Protein AF-A0A7S2FXY2-F1 (afdb_monomer_lite)

Structure (mmCIF, N/CA/C/O backbone):
data_AF-A0A7S2FXY2-F1
#
_entry.id   AF-A0A7S2FXY2-F1
#
loop_
_atom_site.group_PDB
_atom_site.id
_atom_site.type_symbol
_atom_site.label_atom_id
_atom_site.label_alt_id
_atom_site.label_comp_id
_atom_site.label_asym_id
_atom_site.label_entity_id
_atom_site.label_seq_id
_atom_site.pdbx_PDB_ins_code
_atom_site.Cartn_x
_atom_site.Cartn_y
_atom_site.Cartn_z
_atom_site.occupancy
_atom_site.B_iso_or_equiv
_atom_site.auth_seq_id
_atom_site.auth_comp_id
_atom_site.auth_asym_id
_atom_site.auth_atom_id
_atom_site.pdbx_PDB_model_num
ATOM 1 N N . ASP A 1 1 ? -16.774 -3.767 39.617 1.00 48.88 1 ASP A N 1
ATOM 2 C CA . ASP A 1 1 ? -18.100 -3.460 39.076 1.00 48.88 1 ASP A CA 1
ATOM 3 C C . ASP A 1 1 ? -18.087 -1.972 38.801 1.00 48.88 1 ASP A C 1
ATOM 5 O O . ASP A 1 1 ? -18.315 -1.187 39.705 1.00 48.88 1 ASP A O 1
ATOM 9 N N . GLU A 1 2 ? -17.578 -1.594 37.633 1.00 45.81 2 GLU A N 1
ATOM 10 C CA . GLU A 1 2 ? -17.486 -0.200 37.204 1.00 45.81 2 GLU A CA 1
ATOM 11 C C . GLU A 1 2 ? -17.840 -0.171 35.720 1.00 45.81 2 GLU A C 1
ATOM 13 O O . GLU A 1 2 ? -17.068 -0.602 34.869 1.00 45.81 2 GLU A O 1
ATOM 18 N N . SER A 1 3 ? -19.065 0.292 35.492 1.00 49.12 3 SER A N 1
ATOM 19 C CA . SER A 1 3 ? -19.502 1.101 34.360 1.00 49.12 3 SER A CA 1
ATOM 20 C C . SER A 1 3 ? -19.295 0.529 32.954 1.00 49.12 3 SER A C 1
ATOM 22 O O . SER A 1 3 ? -18.286 0.746 32.291 1.00 49.12 3 SER A O 1
ATOM 24 N N . SER A 1 4 ? -20.365 -0.124 32.492 1.00 51.28 4 SER A N 1
ATOM 25 C CA . SER A 1 4 ? -20.813 -0.175 31.096 1.00 51.28 4 SER A CA 1
ATOM 26 C C . SER A 1 4 ? -20.457 1.111 30.342 1.00 51.28 4 SER A C 1
ATOM 28 O O . SER A 1 4 ? -21.009 2.174 30.629 1.00 51.28 4 SER A O 1
ATOM 30 N N . PHE A 1 5 ? -19.540 1.018 29.379 1.00 51.47 5 PHE A N 1
ATOM 31 C CA . PHE A 1 5 ? -19.433 2.012 28.317 1.00 51.47 5 PHE A CA 1
ATOM 32 C C . PHE A 1 5 ? -20.532 1.707 27.302 1.00 51.47 5 PHE A C 1
ATOM 34 O O . PHE A 1 5 ? -20.356 0.929 26.366 1.00 51.47 5 PHE A O 1
ATOM 41 N N . ASP A 1 6 ? -21.692 2.316 27.512 1.00 52.84 6 ASP A N 1
ATOM 42 C CA . ASP A 1 6 ? -22.730 2.407 26.495 1.00 52.84 6 ASP A CA 1
ATOM 43 C C . ASP A 1 6 ? -22.237 3.320 25.358 1.00 52.84 6 ASP A C 1
ATOM 45 O O . ASP A 1 6 ? -22.517 4.521 25.330 1.00 52.84 6 ASP A O 1
ATOM 49 N N . VAL A 1 7 ? -21.495 2.764 24.395 1.00 54.81 7 VAL A N 1
ATOM 50 C CA . VAL A 1 7 ? -21.278 3.428 23.102 1.00 54.81 7 VAL A CA 1
ATOM 51 C C . VAL A 1 7 ? -22.562 3.267 22.290 1.00 54.81 7 VAL A C 1
ATOM 53 O O . VAL A 1 7 ? -22.773 2.297 21.564 1.00 54.81 7 VAL A O 1
ATOM 56 N N . ASN A 1 8 ? -23.478 4.218 22.462 1.00 51.66 8 ASN A N 1
ATOM 57 C CA . ASN A 1 8 ? -24.758 4.235 21.766 1.00 51.66 8 ASN A CA 1
ATOM 58 C C . ASN A 1 8 ? -24.584 4.672 20.295 1.00 51.66 8 ASN A C 1
ATOM 60 O O . ASN A 1 8 ? -24.656 5.853 19.979 1.00 51.66 8 ASN A O 1
ATOM 64 N N . VAL A 1 9 ? -24.280 3.703 19.424 1.00 50.31 9 VAL A N 1
ATOM 65 C CA . VAL A 1 9 ? -24.951 3.339 18.147 1.00 50.31 9 VAL A CA 1
ATOM 66 C C . VAL A 1 9 ? -25.354 4.456 17.141 1.00 50.31 9 VAL A C 1
ATOM 68 O O . VAL A 1 9 ? -26.081 4.196 16.184 1.00 50.31 9 VAL A O 1
ATOM 71 N N . ALA A 1 10 ? -24.836 5.684 17.232 1.00 44.81 10 ALA A N 1
ATOM 72 C CA . ALA A 1 10 ? -24.963 6.693 16.171 1.00 44.81 10 ALA A CA 1
ATOM 73 C C . ALA A 1 10 ? -23.729 7.611 16.096 1.00 44.81 10 ALA A C 1
ATOM 75 O O . ALA A 1 10 ? -23.442 8.348 17.029 1.00 44.81 10 ALA A O 1
ATOM 76 N N . GLN A 1 11 ? -23.048 7.638 14.946 1.00 44.88 11 GLN A N 1
ATOM 77 C CA . GLN A 1 11 ? -22.140 8.725 14.545 1.00 44.88 11 GLN A CA 1
ATOM 78 C C . GLN A 1 11 ? -20.893 8.972 15.419 1.00 44.88 11 GLN A C 1
ATOM 80 O O . GLN A 1 11 ? -20.574 10.125 15.719 1.00 44.88 11 GLN A O 1
ATOM 85 N N . ILE A 1 12 ? -20.066 7.951 15.669 1.00 47.62 12 ILE A N 1
ATOM 86 C CA . ILE A 1 12 ? -18.630 8.245 15.527 1.00 47.62 12 ILE A CA 1
ATOM 87 C C . ILE A 1 12 ? -18.526 8.752 14.088 1.00 47.62 12 ILE A C 1
ATOM 89 O O . ILE A 1 12 ? -18.927 8.038 13.164 1.00 47.62 12 ILE A O 1
ATOM 93 N N . ALA A 1 13 ? -18.192 10.036 13.906 1.00 51.31 13 ALA A N 1
ATOM 94 C CA . ALA A 1 13 ? -17.930 10.597 12.586 1.00 51.31 13 ALA A CA 1
ATOM 95 C C . ALA A 1 13 ? -17.115 9.547 11.837 1.00 51.31 13 ALA A C 1
ATOM 97 O O . ALA A 1 13 ? -16.164 9.051 12.430 1.00 51.31 13 ALA A O 1
ATOM 98 N N . LEU A 1 14 ? -17.550 9.126 10.642 1.00 58.84 14 LEU A N 1
ATOM 99 C CA . LEU A 1 14 ? -16.847 8.129 9.827 1.00 58.84 14 LEU A CA 1
ATOM 100 C C . LEU A 1 14 ? -15.475 8.709 9.478 1.00 58.84 14 LEU A C 1
ATOM 102 O O . LEU A 1 14 ? -15.274 9.288 8.415 1.00 58.84 14 LEU A O 1
ATOM 106 N N . GLY A 1 15 ? -14.587 8.674 10.457 1.00 77.50 15 GLY A N 1
ATOM 107 C CA . GLY A 1 15 ? -13.219 9.082 10.370 1.00 77.50 15 GLY A CA 1
ATOM 108 C C . GLY A 1 15 ? -12.468 7.976 9.672 1.00 77.50 15 GLY A C 1
ATOM 109 O O . GLY A 1 15 ? -13.029 7.053 9.065 1.00 77.50 15 GLY A O 1
ATOM 110 N N . CYS A 1 16 ? -11.171 8.091 9.752 1.00 87.06 16 CYS A N 1
ATOM 111 C CA . CYS A 1 16 ? -10.278 7.121 9.193 1.00 87.06 16 CYS A CA 1
ATOM 112 C C . CYS A 1 16 ? -9.066 7.019 10.098 1.00 87.06 16 CYS A C 1
ATOM 114 O O . CYS A 1 16 ? -8.841 7.890 10.942 1.00 87.06 16 CYS A O 1
ATOM 116 N N . VAL A 1 17 ? -8.341 5.924 9.934 1.00 88.69 17 VAL A N 1
ATOM 117 C CA . VAL A 1 17 ? -7.044 5.743 10.565 1.00 88.69 17 VAL A CA 1
ATOM 118 C C . VAL A 1 17 ? -5.968 6.036 9.541 1.00 88.69 17 VAL A C 1
ATOM 120 O O . VAL A 1 17 ? -6.113 5.670 8.369 1.00 88.69 17 VAL A O 1
ATOM 123 N N . ASP A 1 18 ? -4.923 6.716 9.994 1.00 90.94 18 ASP A N 1
ATOM 124 C CA . ASP A 1 18 ? -3.745 6.987 9.190 1.00 90.94 18 ASP A CA 1
ATOM 125 C C . ASP A 1 18 ? -2.904 5.711 9.056 1.00 90.94 18 ASP A C 1
ATOM 127 O O . ASP A 1 18 ? -2.641 5.007 10.031 1.00 90.94 18 ASP A O 1
ATOM 131 N N . PHE A 1 19 ? -2.493 5.431 7.826 1.00 92.88 19 PHE A N 1
ATOM 132 C CA . PHE A 1 19 ? -1.553 4.376 7.477 1.00 92.88 19 PHE A CA 1
ATOM 133 C C . PHE A 1 19 ? -0.422 4.980 6.663 1.00 92.88 19 PHE A C 1
ATOM 135 O O . PHE A 1 19 ? -0.674 5.729 5.712 1.00 92.88 19 PHE A O 1
ATOM 142 N N . ASP A 1 20 ? 0.804 4.590 6.980 1.00 95.31 20 ASP A N 1
ATOM 143 C CA . ASP A 1 20 ? 1.971 4.962 6.198 1.00 95.31 20 ASP A CA 1
ATOM 144 C C . ASP A 1 20 ? 2.210 3.927 5.104 1.00 95.31 20 ASP A C 1
ATOM 146 O O . ASP A 1 20 ? 2.426 2.739 5.353 1.00 95.31 20 ASP A O 1
ATOM 150 N N . VAL A 1 21 ? 2.164 4.388 3.857 1.00 94.12 21 VAL A N 1
ATOM 151 C CA . VAL A 1 21 ? 2.442 3.568 2.682 1.00 94.12 21 VAL A CA 1
ATOM 152 C C . VAL A 1 21 ? 3.826 3.911 2.173 1.00 94.12 21 VAL A C 1
ATOM 154 O O . VAL A 1 21 ? 4.045 4.990 1.625 1.00 94.12 21 VAL A O 1
ATOM 157 N N . VAL A 1 22 ? 4.753 2.974 2.329 1.00 92.88 22 VAL A N 1
ATOM 158 C CA . VAL A 1 22 ? 6.092 3.069 1.754 1.00 92.88 22 VAL A CA 1
ATOM 159 C C . VAL A 1 22 ? 6.037 2.503 0.343 1.00 92.88 22 VAL A C 1
ATOM 161 O O . VAL A 1 22 ? 5.689 1.339 0.150 1.00 92.88 22 VAL A O 1
ATOM 164 N N . LEU A 1 23 ? 6.371 3.327 -0.641 1.00 88.94 23 LEU A N 1
ATOM 165 C CA . LEU A 1 23 ? 6.517 2.978 -2.049 1.00 88.94 23 LEU A CA 1
ATOM 166 C C . LEU A 1 23 ? 8.008 2.971 -2.363 1.00 88.94 23 LEU A C 1
ATOM 168 O O . LEU A 1 23 ? 8.691 3.961 -2.120 1.00 88.94 23 LEU A O 1
ATOM 172 N N . ASN A 1 24 ? 8.518 1.886 -2.926 1.00 85.88 24 ASN A N 1
ATOM 173 C CA . ASN A 1 24 ? 9.926 1.780 -3.283 1.00 85.88 24 ASN A CA 1
ATOM 174 C C . ASN A 1 24 ? 10.058 1.463 -4.773 1.00 85.88 24 ASN A C 1
ATOM 176 O O . ASN A 1 24 ? 9.326 0.613 -5.291 1.00 85.88 24 ASN A O 1
ATOM 180 N N . SER A 1 25 ? 10.973 2.163 -5.448 1.00 80.62 25 SER A N 1
ATOM 181 C CA . SER A 1 25 ? 11.410 1.864 -6.803 1.00 80.62 25 SER A CA 1
ATOM 182 C C . SER A 1 25 ? 12.935 1.784 -6.918 1.00 80.62 25 SER A C 1
ATOM 184 O O . SER A 1 25 ? 13.615 2.785 -6.710 1.00 80.62 25 SER A O 1
ATOM 186 N N . GLU A 1 26 ? 13.476 0.680 -7.439 1.00 69.00 26 GLU A N 1
ATOM 187 C CA . GLU A 1 26 ? 14.935 0.501 -7.548 1.00 69.00 26 GLU A CA 1
ATOM 188 C C . GLU A 1 26 ? 15.551 0.871 -8.913 1.00 69.00 26 GLU A C 1
ATOM 190 O O . GLU A 1 26 ? 16.772 1.000 -8.994 1.00 69.00 26 GLU A O 1
ATOM 195 N N . LEU A 1 27 ? 14.764 1.057 -9.986 1.00 63.97 27 LEU A N 1
ATOM 196 C CA . LEU A 1 27 ? 15.307 1.324 -11.335 1.00 63.97 27 LEU A CA 1
ATOM 197 C C . LEU A 1 27 ? 14.460 2.303 -12.166 1.00 63.97 27 LEU A C 1
ATOM 199 O O . LEU A 1 27 ? 14.816 3.471 -12.288 1.00 63.97 27 LEU A O 1
ATOM 203 N N . SER A 1 28 ? 13.358 1.825 -12.749 1.00 60.72 28 SER A N 1
ATOM 204 C CA . SER A 1 28 ? 12.576 2.532 -13.782 1.00 60.72 28 SER A CA 1
ATOM 205 C C . SER A 1 28 ? 11.387 3.327 -13.225 1.00 60.72 28 SER A C 1
ATOM 207 O O . SER A 1 28 ? 10.496 3.735 -13.973 1.00 60.72 28 SER A O 1
ATOM 209 N N . GLY A 1 29 ? 11.297 3.478 -11.901 1.00 60.50 29 GLY A N 1
ATOM 210 C CA . GLY A 1 29 ? 10.097 4.014 -11.267 1.00 60.50 29 GLY A CA 1
ATOM 211 C C . GLY A 1 29 ? 8.891 3.116 -11.430 1.00 60.50 29 GLY A C 1
ATOM 212 O O . GLY A 1 29 ? 8.944 1.988 -11.921 1.00 60.50 29 GLY A O 1
ATOM 213 N N . TRP A 1 30 ? 7.748 3.692 -11.082 1.00 68.81 30 TRP A N 1
ATOM 214 C CA . TRP A 1 30 ? 6.465 3.061 -11.332 1.00 68.81 30 TRP A CA 1
ATOM 215 C C . TRP A 1 30 ? 6.079 3.126 -12.816 1.00 68.81 30 TRP A C 1
ATOM 217 O O . TRP A 1 30 ? 5.173 2.404 -13.209 1.00 68.81 30 TRP A O 1
ATOM 227 N N . SER A 1 31 ? 6.761 3.908 -13.673 1.00 66.81 31 SER A N 1
ATOM 228 C CA . SER A 1 31 ? 6.593 3.898 -15.145 1.00 66.81 31 SER A CA 1
ATOM 229 C C . SER A 1 31 ? 5.119 3.865 -15.614 1.00 66.81 31 SER A C 1
ATOM 231 O O . SER A 1 31 ? 4.722 3.095 -16.488 1.00 66.81 31 SER A O 1
ATOM 233 N N . GLY A 1 32 ? 4.269 4.695 -14.994 1.00 69.12 32 GLY A N 1
ATOM 234 C CA . GLY A 1 32 ? 2.828 4.776 -15.284 1.00 69.12 32 GLY A CA 1
ATOM 235 C C . GLY A 1 32 ? 1.936 3.820 -14.481 1.00 69.12 32 GLY A C 1
ATOM 236 O O . GLY A 1 32 ? 0.713 3.854 -14.626 1.00 69.12 32 GLY A O 1
ATOM 237 N N . SER A 1 33 ? 2.526 3.015 -13.608 1.00 76.00 33 SER A N 1
ATOM 238 C CA . SER A 1 33 ? 1.837 2.093 -12.706 1.00 76.00 33 SER A CA 1
ATOM 239 C C . SER A 1 33 ? 1.338 2.804 -11.470 1.00 76.00 33 SER A C 1
ATOM 241 O O . SER A 1 33 ? 1.873 3.836 -11.067 1.00 76.00 33 SER A O 1
ATOM 243 N N . ARG A 1 34 ? 0.295 2.248 -10.860 1.00 86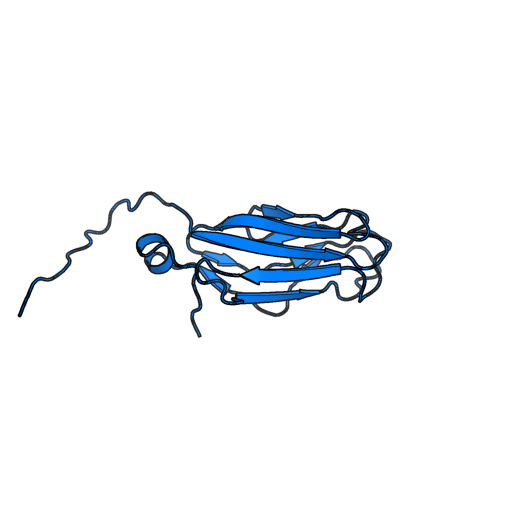.56 34 ARG A N 1
ATOM 244 C CA . ARG A 1 34 ? -0.299 2.817 -9.650 1.00 86.56 34 ARG A CA 1
ATOM 245 C C . ARG A 1 34 ? -0.697 1.725 -8.678 1.00 86.56 34 ARG A C 1
ATOM 247 O O . ARG A 1 34 ? -1.271 0.719 -9.099 1.00 86.56 34 ARG A O 1
ATOM 254 N N . LEU A 1 35 ? -0.432 1.956 -7.397 1.00 88.75 35 LEU A N 1
ATOM 255 C CA . LEU A 1 35 ? -0.963 1.172 -6.289 1.00 88.75 35 LEU A CA 1
ATOM 256 C C . LEU A 1 35 ? -2.336 1.717 -5.931 1.00 88.75 35 LEU A C 1
ATOM 258 O O . LEU A 1 35 ? -2.479 2.909 -5.678 1.00 88.75 35 LEU A O 1
ATOM 262 N N . TYR A 1 36 ? -3.332 0.850 -5.887 1.00 90.69 36 TYR A N 1
ATOM 263 C CA . TYR A 1 36 ? -4.691 1.177 -5.489 1.00 90.69 36 TYR A CA 1
ATOM 264 C C . TYR A 1 36 ? -4.963 0.600 -4.106 1.00 90.69 36 TYR A C 1
ATOM 266 O O . TYR A 1 36 ? -4.763 -0.594 -3.893 1.00 90.69 36 TYR A O 1
ATOM 274 N N . ILE A 1 37 ? -5.439 1.440 -3.185 1.00 92.19 37 ILE A N 1
ATOM 275 C CA . ILE A 1 37 ? -5.868 1.054 -1.834 1.00 92.19 37 ILE A CA 1
ATOM 276 C C . ILE A 1 37 ? -7.193 1.765 -1.561 1.00 92.19 37 ILE A C 1
ATOM 278 O O . ILE A 1 37 ? -7.233 2.975 -1.328 1.00 92.19 37 ILE A O 1
ATOM 282 N N . GLY A 1 38 ? -8.306 1.036 -1.646 1.00 90.81 38 GLY A N 1
ATOM 283 C CA . GLY A 1 38 ? -9.632 1.648 -1.562 1.00 90.81 38 GLY A CA 1
ATOM 284 C C . GLY A 1 38 ? -9.830 2.718 -2.641 1.00 90.81 38 GLY A C 1
ATOM 285 O O . GLY A 1 38 ? -9.805 2.412 -3.831 1.00 90.81 38 GLY A O 1
ATOM 286 N N . ASN A 1 39 ? -10.003 3.976 -2.219 1.00 89.12 39 ASN A N 1
ATOM 287 C CA . ASN A 1 39 ? -10.158 5.133 -3.114 1.00 89.12 39 ASN A CA 1
ATOM 288 C C . ASN A 1 39 ? -8.831 5.846 -3.441 1.00 89.12 39 ASN A C 1
ATOM 290 O O . ASN A 1 39 ? -8.818 6.773 -4.254 1.00 89.12 39 ASN A O 1
ATOM 294 N N . TYR A 1 40 ? -7.725 5.442 -2.814 1.00 91.69 40 TYR A N 1
ATOM 295 C CA . TYR A 1 40 ? -6.407 6.019 -3.051 1.00 91.69 40 TYR A CA 1
ATOM 296 C C . TYR A 1 40 ? -5.738 5.347 -4.247 1.00 91.69 40 TYR A C 1
ATOM 298 O O . TYR A 1 40 ? -5.840 4.135 -4.430 1.00 91.69 40 TYR A O 1
ATOM 306 N N . ASN A 1 41 ? -5.044 6.148 -5.055 1.00 91.00 41 ASN A N 1
ATOM 307 C CA . ASN A 1 41 ? -4.141 5.666 -6.092 1.00 91.00 41 ASN A CA 1
ATOM 308 C C . ASN A 1 41 ? -2.798 6.382 -5.945 1.00 91.00 41 ASN A C 1
ATOM 310 O O . ASN A 1 41 ? -2.754 7.611 -5.960 1.00 91.00 41 ASN A O 1
ATOM 314 N N . LEU A 1 42 ? -1.734 5.608 -5.765 1.00 89.62 42 LEU A N 1
ATOM 315 C CA . LEU A 1 42 ? -0.404 6.079 -5.398 1.00 89.62 42 LEU A CA 1
ATOM 316 C C . LEU A 1 42 ? 0.616 5.674 -6.464 1.00 89.62 42 LEU A C 1
ATOM 318 O O . LEU A 1 42 ? 0.459 4.651 -7.130 1.00 89.62 42 LEU A O 1
ATOM 322 N N . THR A 1 43 ? 1.655 6.482 -6.626 1.00 85.44 43 THR A N 1
ATOM 323 C CA . THR A 1 43 ? 2.793 6.249 -7.523 1.00 85.44 43 THR A CA 1
ATOM 324 C C . THR A 1 43 ? 4.029 6.833 -6.860 1.00 85.44 43 THR A C 1
ATOM 326 O O . THR A 1 43 ? 3.889 7.762 -6.073 1.00 85.44 43 THR A O 1
ATOM 329 N N . SER A 1 44 ? 5.210 6.333 -7.211 1.00 77.25 44 SER A N 1
ATOM 330 C CA . SER A 1 44 ? 6.474 6.970 -6.839 1.00 77.25 44 SER A CA 1
ATOM 331 C C . SER A 1 44 ? 7.304 7.295 -8.080 1.00 77.25 44 SER A C 1
ATOM 333 O O . SER A 1 44 ? 7.081 6.716 -9.155 1.00 77.25 44 SER A O 1
ATOM 335 N N . GLU A 1 45 ? 8.216 8.255 -7.941 1.00 71.00 45 GLU A N 1
ATOM 336 C CA . GLU A 1 45 ? 9.159 8.648 -8.987 1.00 71.00 45 GLU A CA 1
ATOM 337 C C . GLU A 1 45 ? 10.223 7.556 -9.237 1.00 71.00 45 GLU A C 1
ATOM 339 O O . GLU A 1 45 ? 10.268 6.509 -8.585 1.00 71.00 45 GLU A O 1
ATOM 344 N N . GLU A 1 46 ? 11.046 7.740 -10.271 1.00 68.81 46 GLU A N 1
ATOM 345 C CA . GLU A 1 46 ? 12.106 6.784 -10.600 1.00 68.81 46 GLU A CA 1
ATOM 346 C C . GLU A 1 46 ? 13.225 6.808 -9.557 1.00 68.81 46 GLU A C 1
ATOM 348 O O . GLU A 1 46 ? 13.743 7.866 -9.203 1.00 68.81 46 GLU A O 1
ATOM 353 N N . GLY A 1 47 ? 13.628 5.623 -9.090 1.00 67.62 47 GLY A N 1
ATOM 354 C CA . GLY A 1 47 ? 14.738 5.473 -8.144 1.00 67.62 47 GLY A CA 1
ATOM 355 C C . GLY A 1 47 ? 14.474 6.047 -6.747 1.00 67.62 47 GLY A C 1
ATOM 356 O O . GLY A 1 47 ? 15.436 6.346 -6.037 1.00 67.62 47 GLY A O 1
ATOM 357 N N . SER A 1 48 ? 13.209 6.250 -6.365 1.00 76.25 48 SER A N 1
ATOM 358 C CA . SER A 1 48 ? 12.833 6.802 -5.063 1.00 76.25 48 SER A CA 1
ATOM 359 C C . SER A 1 48 ? 12.223 5.769 -4.122 1.00 76.25 48 SER A C 1
ATOM 361 O O . SER A 1 48 ? 11.539 4.828 -4.527 1.00 76.25 48 SER A O 1
ATOM 363 N N . GLU A 1 49 ? 12.448 6.009 -2.836 1.00 86.88 49 GLU A N 1
ATOM 364 C CA . GLU A 1 49 ? 11.602 5.521 -1.757 1.00 86.88 49 GLU A CA 1
ATOM 365 C C . GLU A 1 49 ? 10.781 6.708 -1.246 1.00 86.88 49 GLU A C 1
ATOM 367 O O . GLU A 1 49 ? 11.331 7.781 -0.982 1.00 86.88 49 GLU A O 1
ATOM 372 N N . GLU A 1 50 ? 9.469 6.536 -1.157 1.00 89.06 50 GLU A N 1
ATOM 373 C CA . GLU A 1 50 ? 8.528 7.581 -0.772 1.00 89.06 50 GLU A CA 1
ATOM 374 C C . GLU A 1 50 ? 7.526 7.029 0.237 1.00 89.06 50 GLU A C 1
ATOM 376 O O . GLU A 1 50 ? 6.929 5.978 0.014 1.00 89.06 50 GLU A O 1
ATOM 381 N N . THR A 1 51 ? 7.316 7.760 1.330 1.00 93.06 51 THR A N 1
ATOM 382 C CA . THR A 1 51 ? 6.278 7.444 2.313 1.00 93.06 51 THR A CA 1
ATOM 383 C C . THR A 1 51 ? 5.100 8.387 2.125 1.00 93.06 51 THR A C 1
ATOM 385 O O . THR A 1 51 ? 5.264 9.608 2.154 1.00 93.06 51 THR A O 1
ATOM 388 N N . VAL A 1 52 ? 3.908 7.818 1.961 1.00 93.38 52 VAL A N 1
ATOM 389 C CA . VAL A 1 52 ? 2.648 8.552 1.834 1.00 93.38 52 VAL A CA 1
ATOM 390 C C . VAL A 1 52 ? 1.691 8.106 2.929 1.00 93.38 52 VAL A C 1
ATOM 392 O O . VAL A 1 52 ? 1.296 6.944 2.969 1.00 93.38 52 VAL A O 1
ATOM 395 N N . THR A 1 53 ? 1.259 9.042 3.768 1.00 93.62 53 THR A N 1
ATOM 396 C CA . THR A 1 53 ? 0.207 8.787 4.755 1.00 93.62 53 THR A CA 1
ATOM 397 C C . THR A 1 53 ? -1.170 8.862 4.085 1.00 93.62 53 THR A C 1
ATOM 399 O O . THR A 1 53 ? -1.518 9.874 3.463 1.00 93.62 53 THR A O 1
ATOM 402 N N . ILE A 1 54 ? -1.963 7.794 4.193 1.00 92.12 54 ILE A N 1
ATOM 403 C CA . ILE A 1 54 ? -3.347 7.718 3.700 1.00 92.12 54 ILE A CA 1
ATOM 404 C C . ILE A 1 54 ? -4.313 7.462 4.852 1.00 92.12 54 ILE A C 1
ATOM 406 O O . ILE A 1 54 ? -3.969 6.792 5.815 1.00 92.12 54 ILE A O 1
ATOM 410 N N . CYS A 1 55 ? -5.546 7.946 4.720 1.00 92.19 55 CYS A N 1
ATOM 411 C CA . CYS A 1 55 ? -6.553 7.845 5.770 1.00 92.19 55 CYS A CA 1
ATOM 412 C C . CYS A 1 55 ? -7.661 6.876 5.329 1.00 92.19 55 CYS A C 1
ATOM 414 O O . CYS A 1 55 ? -8.461 7.187 4.443 1.00 92.19 55 CYS A O 1
ATOM 416 N N . LEU A 1 56 ? -7.711 5.679 5.921 1.00 91.06 56 LEU A N 1
ATOM 417 C CA . LEU A 1 56 ? -8.672 4.627 5.564 1.00 91.06 56 LEU A CA 1
ATOM 418 C C . LEU A 1 56 ? -9.818 4.516 6.575 1.00 91.06 56 LEU A C 1
ATOM 420 O O . LEU A 1 56 ? -9.602 4.391 7.778 1.00 91.06 56 LEU A O 1
ATOM 424 N N . SER A 1 57 ? -11.054 4.583 6.082 1.00 91.56 57 SER A N 1
ATOM 425 C CA . SER A 1 57 ? -12.263 4.354 6.882 1.00 91.56 57 SER A CA 1
ATOM 426 C C . SER A 1 57 ? -12.475 2.858 7.158 1.00 91.56 57 SER A C 1
ATOM 428 O O . SER A 1 57 ? -11.832 2.028 6.522 1.00 91.56 57 SER A O 1
ATOM 430 N N . PRO A 1 58 ? -13.400 2.475 8.056 1.00 89.50 58 PRO A N 1
ATOM 431 C CA . PRO A 1 58 ? -13.677 1.067 8.300 1.00 89.50 58 PRO A CA 1
ATOM 432 C C . PRO A 1 58 ? -14.108 0.341 7.020 1.00 89.50 58 PRO A C 1
ATOM 434 O O . PRO A 1 58 ? -14.994 0.807 6.295 1.00 89.50 58 PRO A O 1
ATOM 437 N N . GLY A 1 59 ? -13.489 -0.802 6.747 1.00 91.06 59 GLY A N 1
ATOM 438 C CA . GLY A 1 59 ? -13.690 -1.573 5.528 1.00 91.06 59 GLY A CA 1
ATOM 439 C C . GLY A 1 59 ? -12.603 -2.617 5.301 1.00 91.06 59 GLY A C 1
ATOM 440 O O . GLY A 1 59 ? -11.561 -2.608 5.950 1.00 91.06 59 GLY A O 1
ATOM 441 N N . GLU A 1 60 ? -12.856 -3.521 4.358 1.00 92.75 60 GLU A N 1
ATOM 442 C CA . GLU A 1 60 ? -11.869 -4.491 3.884 1.00 92.75 60 GLU A CA 1
ATOM 443 C C . GLU A 1 60 ? -11.135 -3.919 2.665 1.00 92.75 60 GLU A C 1
ATOM 445 O O . GLU A 1 60 ? -11.756 -3.485 1.688 1.00 92.75 60 GLU A O 1
ATOM 450 N N . TYR A 1 61 ? -9.806 -3.932 2.714 1.00 92.06 61 TYR A N 1
ATOM 451 C CA . TYR A 1 61 ? -8.936 -3.404 1.675 1.00 92.06 61 TYR A CA 1
ATOM 452 C C . TYR A 1 61 ? -8.089 -4.522 1.082 1.00 92.06 61 TYR A C 1
ATOM 454 O O . TYR A 1 61 ? -7.341 -5.201 1.777 1.00 92.06 61 TYR A O 1
ATOM 462 N N . SER A 1 62 ? -8.189 -4.686 -0.237 1.00 91.69 62 SER A N 1
ATOM 463 C CA . SER A 1 62 ? -7.331 -5.569 -1.032 1.00 91.69 62 SER A CA 1
ATOM 464 C C . SER A 1 62 ? -6.506 -4.710 -1.987 1.00 91.69 62 SER A C 1
ATOM 466 O O . SER A 1 62 ? -6.994 -4.403 -3.082 1.00 91.69 62 SER A O 1
ATOM 468 N N . PRO A 1 63 ? -5.317 -4.235 -1.574 1.00 90.81 63 PRO A N 1
ATOM 469 C CA . PRO A 1 63 ? -4.472 -3.434 -2.443 1.00 90.81 63 PRO A CA 1
ATOM 470 C C . PRO A 1 63 ? -4.169 -4.125 -3.775 1.00 90.81 63 PRO A C 1
ATOM 472 O O . PRO A 1 63 ? -4.169 -5.347 -3.897 1.00 90.81 63 PRO A O 1
ATOM 475 N N . TYR A 1 64 ? -3.919 -3.359 -4.827 1.00 86.88 64 TYR A N 1
ATOM 476 C CA . TYR A 1 64 ? -3.500 -3.937 -6.104 1.00 86.88 64 TYR A CA 1
ATOM 477 C C . TYR A 1 64 ? -2.709 -2.937 -6.922 1.00 86.88 64 TYR A C 1
ATOM 479 O O . TYR A 1 64 ? -2.928 -1.732 -6.833 1.00 86.88 64 TYR A O 1
ATOM 487 N N . VAL A 1 65 ? -1.802 -3.436 -7.752 1.00 84.19 65 VAL A N 1
ATOM 488 C CA . VAL A 1 65 ? -1.028 -2.597 -8.665 1.00 84.19 65 VAL A CA 1
ATOM 489 C C . VAL A 1 65 ? -1.582 -2.784 -10.068 1.00 84.19 65 VAL A C 1
ATOM 491 O O . VAL A 1 65 ? -1.649 -3.910 -10.558 1.00 84.19 65 VAL A O 1
ATOM 494 N N . CYS A 1 66 ? -1.989 -1.698 -10.726 1.00 79.62 66 CYS A N 1
ATOM 495 C CA . CYS A 1 66 ? -2.193 -1.727 -12.175 1.00 79.62 66 CYS A CA 1
ATOM 496 C C . CYS A 1 66 ? -0.920 -1.280 -12.862 1.00 79.62 66 CYS A C 1
ATOM 498 O O . CYS A 1 66 ? -0.446 -0.168 -12.625 1.00 79.62 66 CYS A O 1
ATOM 500 N N . GLU A 1 67 ? -0.391 -2.165 -13.698 1.00 73.50 67 GLU A N 1
ATOM 501 C CA . GLU A 1 67 ? 0.899 -1.986 -14.341 1.00 73.50 67 GLU A CA 1
ATOM 502 C C . GLU A 1 67 ? 0.803 -1.135 -15.611 1.00 73.50 67 GLU A C 1
ATOM 504 O O . GLU A 1 67 ? -0.116 -1.293 -16.422 1.00 73.50 67 GLU A O 1
ATOM 509 N N . GLY A 1 68 ? 1.796 -0.265 -15.792 1.00 63.66 68 GLY A N 1
ATOM 510 C CA . GLY A 1 68 ? 2.194 0.236 -17.101 1.00 63.66 68 GLY A CA 1
ATOM 511 C C . GLY A 1 68 ? 2.865 -0.864 -17.931 1.00 63.66 68 GLY A C 1
ATOM 512 O O . GLY A 1 68 ? 3.149 -1.962 -17.464 1.00 63.66 68 GLY A O 1
ATOM 513 N N . ASN A 1 69 ? 3.106 -0.582 -19.202 1.00 58.97 69 ASN A N 1
ATOM 514 C CA . ASN A 1 69 ? 3.547 -1.565 -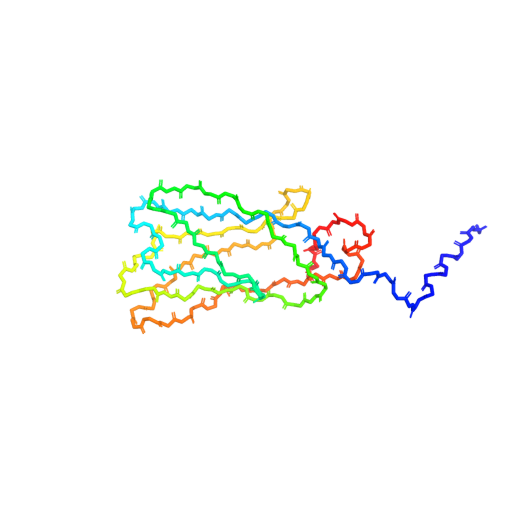20.193 1.00 58.97 69 ASN A CA 1
ATOM 515 C C . ASN A 1 69 ? 4.995 -2.082 -20.031 1.00 58.97 69 ASN A C 1
ATOM 517 O O . ASN A 1 69 ? 5.355 -2.999 -20.764 1.00 58.97 69 ASN A O 1
ATOM 521 N N . ASP A 1 70 ? 5.786 -1.572 -19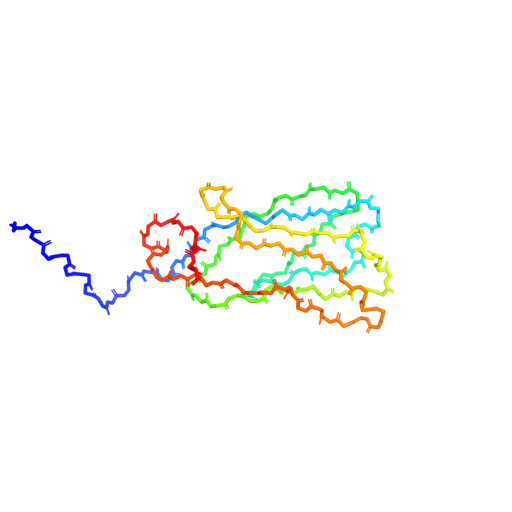.075 1.00 60.34 70 ASP A N 1
ATOM 522 C CA . ASP A 1 70 ? 7.239 -1.807 -19.011 1.00 60.34 70 ASP A CA 1
ATOM 523 C C . ASP A 1 70 ? 7.818 -1.897 -17.572 1.00 60.34 70 ASP A C 1
ATOM 525 O O . ASP A 1 70 ? 8.842 -1.285 -17.279 1.00 60.34 70 ASP A O 1
ATOM 529 N N . ILE A 1 71 ? 7.197 -2.658 -16.657 1.00 59.84 71 ILE A N 1
ATOM 530 C CA . ILE A 1 71 ? 7.762 -2.903 -15.308 1.00 59.84 71 ILE A CA 1
ATOM 531 C C . ILE A 1 71 ? 8.423 -4.280 -15.224 1.00 59.84 71 ILE A C 1
ATOM 533 O O . ILE A 1 71 ? 7.832 -5.296 -15.599 1.00 59.84 71 ILE A O 1
ATOM 537 N N . TRP A 1 72 ? 9.620 -4.342 -14.647 1.00 60.31 72 TRP A N 1
ATOM 538 C CA . TRP A 1 72 ? 10.254 -5.603 -14.270 1.00 60.31 72 TRP A CA 1
ATOM 539 C C . TRP A 1 72 ? 9.937 -5.945 -12.812 1.00 60.31 72 TRP A C 1
ATOM 541 O O . TRP A 1 72 ? 9.818 -5.069 -11.965 1.00 60.31 72 TRP A O 1
ATOM 551 N N . TRP A 1 73 ? 9.832 -7.243 -12.511 1.00 53.47 73 TRP A N 1
ATOM 552 C CA . TRP A 1 73 ? 9.425 -7.848 -11.225 1.00 53.47 73 TRP A CA 1
ATOM 553 C C . TRP A 1 73 ? 10.023 -7.292 -9.925 1.00 53.47 73 TRP A C 1
ATOM 555 O O . TRP A 1 73 ? 9.574 -7.671 -8.846 1.00 53.47 73 TRP A O 1
ATOM 565 N N . LYS A 1 74 ? 11.095 -6.510 -10.008 1.00 57.19 74 LYS A N 1
ATOM 566 C CA . LYS A 1 74 ? 11.857 -6.012 -8.861 1.00 57.19 74 LYS A CA 1
ATOM 567 C C . LYS A 1 74 ? 11.927 -4.494 -8.809 1.00 57.19 74 LYS A C 1
ATOM 569 O O . LYS A 1 74 ? 12.525 -3.962 -7.886 1.00 57.19 74 LYS A O 1
ATOM 574 N N . ASP A 1 75 ? 11.317 -3.820 -9.776 1.00 67.88 75 ASP A N 1
ATOM 575 C CA . ASP A 1 75 ? 11.484 -2.383 -9.912 1.00 67.88 75 ASP A CA 1
ATOM 576 C C . ASP A 1 75 ? 10.542 -1.623 -8.999 1.00 67.88 75 ASP A C 1
ATOM 578 O O . ASP A 1 75 ? 10.848 -0.472 -8.735 1.00 67.88 75 ASP A O 1
ATOM 582 N N . ILE A 1 76 ? 9.450 -2.236 -8.512 1.00 79.69 76 ILE A N 1
ATOM 583 C CA . ILE A 1 76 ? 8.547 -1.605 -7.547 1.00 79.69 76 ILE A CA 1
ATOM 584 C C . ILE A 1 76 ? 8.067 -2.565 -6.454 1.00 79.69 76 ILE A C 1
ATOM 586 O O . ILE A 1 76 ? 7.634 -3.694 -6.717 1.00 79.69 76 ILE A O 1
ATOM 590 N N . SER A 1 77 ? 8.096 -2.080 -5.218 1.00 85.62 77 SER A N 1
ATOM 591 C CA . SER A 1 77 ? 7.525 -2.739 -4.044 1.00 85.62 77 SER A CA 1
ATOM 592 C C . SER A 1 77 ? 6.807 -1.722 -3.164 1.00 85.62 77 SER A C 1
ATOM 594 O O . SER A 1 77 ? 6.990 -0.512 -3.314 1.00 85.62 77 SER A O 1
ATOM 596 N N . TRP A 1 78 ? 5.934 -2.208 -2.289 1.00 90.06 78 TRP A N 1
ATOM 597 C CA . TRP A 1 78 ? 5.218 -1.364 -1.347 1.00 90.06 78 TRP A CA 1
ATOM 598 C C . TRP A 1 78 ? 4.941 -2.096 -0.035 1.00 90.06 78 TRP A C 1
ATOM 600 O O . TRP A 1 78 ? 4.790 -3.321 -0.006 1.00 90.06 78 TRP A O 1
ATOM 610 N N . SER A 1 79 ? 4.823 -1.316 1.032 1.00 92.88 79 SER A N 1
ATOM 611 C CA . SER A 1 79 ? 4.480 -1.780 2.374 1.00 92.88 79 SER A CA 1
ATOM 612 C C . SER A 1 79 ? 3.524 -0.791 3.029 1.00 92.88 79 SER A C 1
ATOM 614 O O . SER A 1 79 ? 3.637 0.412 2.812 1.00 92.88 79 SER A O 1
ATOM 616 N N . ILE A 1 80 ? 2.579 -1.302 3.811 1.00 93.56 80 ILE A N 1
ATOM 617 C CA . ILE A 1 80 ? 1.601 -0.525 4.572 1.00 93.56 80 ILE A CA 1
ATOM 618 C C . ILE A 1 80 ? 1.885 -0.755 6.051 1.00 93.56 80 ILE A C 1
ATOM 620 O O . ILE A 1 80 ? 1.946 -1.906 6.496 1.00 93.56 80 ILE A O 1
ATOM 624 N N . TYR A 1 81 ? 2.031 0.336 6.787 1.00 93.75 81 TYR A N 1
ATOM 625 C CA . TYR A 1 81 ? 2.239 0.361 8.226 1.00 93.75 81 TYR A CA 1
ATOM 626 C C . TYR A 1 81 ? 1.064 1.061 8.901 1.00 93.75 81 TYR A C 1
ATOM 628 O O . TYR A 1 81 ? 0.506 2.014 8.352 1.00 93.75 81 TYR A O 1
ATOM 636 N N . ASP A 1 82 ? 0.671 0.564 10.067 1.00 90.94 82 ASP A N 1
ATOM 637 C CA . ASP A 1 82 ? -0.267 1.263 10.937 1.00 90.94 82 ASP A CA 1
ATOM 638 C C . ASP A 1 82 ? 0.423 2.389 11.729 1.00 90.94 82 ASP A C 1
ATOM 640 O O . ASP A 1 82 ? 1.625 2.628 11.619 1.00 90.94 82 ASP A O 1
ATOM 644 N N . SER A 1 83 ? -0.359 3.094 12.542 1.00 84.62 83 SER A N 1
ATOM 645 C CA . SER A 1 83 ? 0.100 4.182 13.410 1.00 84.62 83 SER A CA 1
ATOM 646 C C . SER A 1 83 ? 1.082 3.765 14.513 1.00 84.62 83 SER A C 1
ATOM 648 O O . SER A 1 83 ? 1.675 4.634 15.150 1.00 84.62 83 SER A O 1
ATOM 650 N N . ASP A 1 84 ? 1.194 2.466 14.800 1.00 86.81 84 ASP A N 1
ATOM 651 C CA . ASP A 1 84 ? 2.145 1.909 15.766 1.00 86.81 84 ASP A CA 1
ATOM 652 C C . ASP A 1 84 ? 3.440 1.436 15.058 1.00 86.81 84 ASP A C 1
ATOM 654 O O . ASP A 1 84 ? 4.258 0.733 15.659 1.00 86.81 84 ASP A O 1
ATOM 658 N N . ASP A 1 85 ? 3.637 1.830 13.791 1.00 89.19 85 ASP A N 1
ATOM 659 C CA . ASP A 1 85 ? 4.725 1.416 12.896 1.00 89.19 85 ASP A CA 1
ATOM 660 C C . ASP A 1 85 ? 4.772 -0.107 12.643 1.00 89.19 85 ASP A C 1
ATOM 662 O O . ASP A 1 85 ? 5.800 -0.656 12.219 1.00 89.19 85 ASP A O 1
ATOM 666 N N . ALA A 1 86 ? 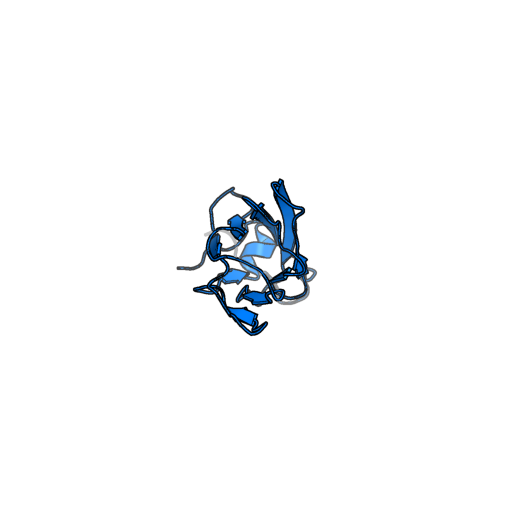3.672 -0.830 12.884 1.00 90.69 86 ALA A N 1
ATOM 667 C CA . ALA A 1 86 ? 3.601 -2.255 12.597 1.00 90.69 86 ALA A CA 1
ATOM 668 C C . ALA A 1 86 ? 3.202 -2.490 11.135 1.00 90.69 86 ALA A C 1
ATOM 670 O O . ALA A 1 86 ? 2.274 -1.888 10.599 1.00 90.69 86 ALA A O 1
ATOM 671 N N . MET A 1 87 ? 3.934 -3.380 10.459 1.00 92.12 87 MET A N 1
ATOM 672 C CA . MET A 1 87 ? 3.656 -3.716 9.064 1.00 92.12 87 MET A CA 1
ATOM 673 C C . MET A 1 87 ? 2.384 -4.561 8.971 1.00 92.12 87 MET A C 1
ATOM 675 O O . MET A 1 87 ? 2.353 -5.695 9.449 1.00 92.12 87 MET A O 1
ATOM 679 N N . VAL A 1 88 ? 1.376 -4.028 8.287 1.00 92.25 88 VAL A N 1
ATOM 680 C CA . VAL A 1 88 ? 0.066 -4.662 8.094 1.00 92.25 88 VAL A CA 1
ATOM 681 C C . VAL A 1 88 ? 0.074 -5.550 6.857 1.00 92.25 88 VAL A C 1
ATOM 683 O O . VAL A 1 88 ? -0.372 -6.695 6.882 1.00 92.25 88 VAL A O 1
ATOM 686 N N . LEU A 1 89 ? 0.596 -5.023 5.749 1.00 92.31 89 LEU A N 1
ATOM 687 C CA . LEU A 1 89 ? 0.630 -5.728 4.475 1.00 92.31 89 LEU A CA 1
ATOM 688 C C . LEU A 1 89 ? 1.800 -5.231 3.633 1.00 92.31 89 LEU A C 1
ATOM 690 O O . LEU A 1 89 ? 2.182 -4.067 3.701 1.00 92.31 89 LEU A O 1
ATOM 694 N N . SER A 1 90 ? 2.353 -6.104 2.802 1.00 90.31 90 SER A N 1
ATOM 695 C CA . SER A 1 90 ? 3.345 -5.725 1.800 1.00 90.31 90 SER A CA 1
ATOM 696 C C . SER A 1 90 ? 3.085 -6.456 0.496 1.00 90.31 90 SER A C 1
ATOM 698 O O . SER A 1 90 ? 2.424 -7.499 0.452 1.00 90.31 90 SER A O 1
ATOM 700 N N . GLY A 1 91 ? 3.610 -5.903 -0.587 1.00 85.75 91 GLY A N 1
ATOM 701 C CA . GLY A 1 91 ? 3.509 -6.518 -1.892 1.00 85.75 91 GLY A CA 1
ATOM 702 C C . GLY A 1 91 ? 4.503 -5.952 -2.886 1.00 85.75 91 GLY A C 1
ATOM 703 O O . GLY A 1 91 ? 5.249 -5.009 -2.634 1.00 85.75 91 GLY A O 1
ATOM 704 N N . ALA A 1 92 ? 4.504 -6.572 -4.055 1.00 80.12 92 ALA A N 1
ATOM 705 C CA . ALA A 1 92 ? 5.308 -6.163 -5.191 1.00 80.12 92 ALA A CA 1
ATOM 706 C C . ALA A 1 92 ? 4.511 -6.391 -6.474 1.00 80.12 92 ALA A C 1
ATOM 708 O O . ALA A 1 92 ? 3.556 -7.176 -6.497 1.00 80.12 92 ALA A O 1
ATOM 709 N N . SER A 1 93 ? 4.913 -5.720 -7.549 1.00 72.06 93 SER A N 1
ATOM 710 C CA . SER A 1 93 ? 4.340 -5.985 -8.866 1.00 72.06 93 SER A CA 1
ATOM 711 C C . SER A 1 93 ? 4.885 -7.300 -9.421 1.00 72.06 93 SER A C 1
ATOM 713 O O . SER A 1 93 ? 6.092 -7.480 -9.587 1.00 72.06 93 SER A O 1
ATOM 715 N N . LEU A 1 94 ? 4.000 -8.250 -9.710 1.00 57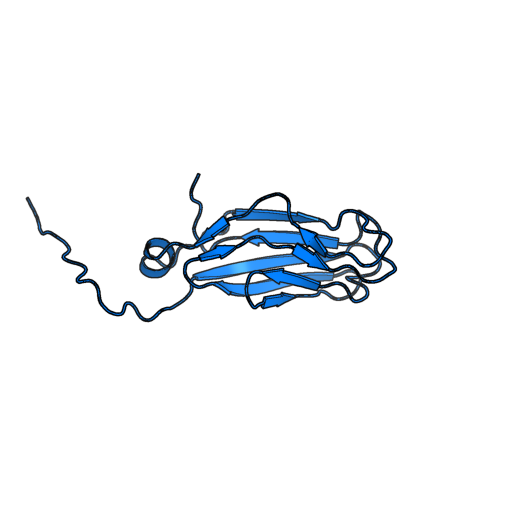.94 94 LEU A N 1
ATOM 716 C CA . LEU A 1 94 ? 4.350 -9.522 -10.340 1.00 57.94 94 LEU A CA 1
ATOM 717 C C . LEU A 1 94 ? 4.041 -9.396 -11.833 1.00 57.94 94 LEU A C 1
ATOM 719 O O . LEU A 1 94 ? 2.856 -9.302 -12.092 1.00 57.94 94 LEU A O 1
ATOM 723 N N . ASN A 1 95 ? 5.008 -9.442 -12.781 1.00 52.56 95 ASN A N 1
ATOM 724 C CA . ASN A 1 95 ? 4.775 -9.290 -14.243 1.00 52.56 95 ASN A CA 1
ATOM 725 C C . ASN A 1 95 ? 3.340 -9.650 -14.613 1.00 52.56 95 ASN A C 1
ATOM 727 O O . ASN A 1 95 ? 3.000 -10.833 -14.742 1.00 52.56 95 ASN A O 1
ATOM 731 N N . SER A 1 96 ? 2.532 -8.638 -14.862 1.00 50.28 96 SER A N 1
ATOM 732 C CA . SER A 1 96 ? 1.516 -8.767 -15.874 1.00 50.28 96 SER A CA 1
ATOM 733 C C . SER A 1 96 ? 2.008 -7.993 -17.075 1.00 50.28 96 SER A C 1
ATOM 735 O O . SER A 1 96 ? 1.452 -6.962 -17.454 1.00 50.28 96 SER A O 1
ATOM 737 N N . ALA A 1 97 ? 2.984 -8.594 -17.768 1.00 45.94 97 ALA A N 1
ATOM 738 C CA . ALA A 1 97 ? 3.059 -8.457 -19.213 1.00 45.94 97 ALA A CA 1
ATOM 739 C C . ALA A 1 97 ? 1.608 -8.496 -19.725 1.00 45.94 97 ALA A C 1
ATOM 741 O O . ALA A 1 97 ? 0.919 -9.499 -19.506 1.00 45.94 97 ALA A O 1
ATOM 742 N N . ASN A 1 98 ? 1.144 -7.380 -20.303 1.00 52.75 98 ASN A N 1
ATOM 743 C CA . ASN A 1 98 ? -0.226 -7.063 -20.752 1.00 52.75 98 ASN A CA 1
ATOM 744 C C . ASN A 1 98 ? -1.060 -6.059 -19.917 1.00 52.75 98 ASN A C 1
ATOM 746 O O . ASN A 1 98 ? -2.271 -6.004 -20.134 1.00 52.75 98 ASN A O 1
ATOM 750 N N . GLY A 1 99 ? -0.479 -5.246 -19.023 1.00 54.69 99 GLY A N 1
ATOM 751 C CA . GLY A 1 99 ? -1.198 -4.105 -18.421 1.00 54.69 99 GLY A CA 1
ATOM 752 C C . GLY A 1 99 ? -2.408 -4.517 -17.576 1.00 54.69 99 GLY A C 1
ATOM 753 O O . GLY A 1 99 ? -3.455 -3.867 -17.597 1.00 54.69 99 GLY A O 1
ATOM 754 N N . LYS A 1 100 ? -2.302 -5.658 -16.885 1.00 66.69 100 LYS A N 1
ATOM 755 C CA . LYS A 1 100 ? -3.348 -6.131 -15.974 1.00 66.69 100 LYS A CA 1
ATOM 756 C C . LYS A 1 100 ? -3.084 -5.630 -14.562 1.00 66.69 100 LYS A C 1
ATOM 758 O O . LYS A 1 100 ? -1.943 -5.537 -14.125 1.00 66.69 100 LYS A O 1
ATOM 763 N N . CYS A 1 101 ? -4.168 -5.351 -13.850 1.00 74.56 101 CYS A N 1
ATOM 764 C CA . CYS A 1 101 ? -4.136 -5.078 -12.425 1.00 74.56 101 CYS A CA 1
ATOM 765 C C . CYS A 1 101 ? -3.898 -6.380 -11.660 1.00 74.56 101 CYS A C 1
ATOM 767 O O . CYS A 1 101 ? -4.727 -7.292 -11.715 1.00 74.56 101 CYS A O 1
ATOM 769 N N . ASN A 1 102 ? -2.762 -6.467 -10.976 1.00 70.75 102 ASN A N 1
ATOM 770 C CA . ASN A 1 102 ? -2.403 -7.600 -10.142 1.00 70.75 102 ASN A CA 1
ATOM 771 C C . ASN A 1 102 ? -2.755 -7.287 -8.694 1.00 70.75 102 ASN A C 1
ATOM 773 O O . ASN A 1 102 ? -2.233 -6.337 -8.107 1.00 70.75 102 ASN A O 1
ATOM 777 N N . ALA A 1 103 ? -3.650 -8.096 -8.132 1.00 62.31 103 ALA A N 1
ATOM 778 C CA . ALA A 1 103 ? -3.981 -8.030 -6.719 1.00 62.31 103 ALA A CA 1
ATOM 779 C C . ALA A 1 103 ? -2.742 -8.297 -5.857 1.00 62.31 103 ALA A C 1
ATOM 781 O O . ALA A 1 103 ? -1.942 -9.183 -6.173 1.00 62.31 103 ALA A O 1
ATOM 782 N N . SER A 1 104 ? -2.610 -7.544 -4.763 1.00 64.94 104 SER A N 1
ATOM 783 C CA . SER A 1 104 ? -1.689 -7.876 -3.686 1.00 64.94 104 SER A CA 1
ATOM 784 C C . SER A 1 104 ? -2.008 -9.258 -3.137 1.00 64.94 104 SER A C 1
ATOM 786 O O . SER A 1 104 ? -3.161 -9.695 -3.137 1.00 64.94 104 SER A O 1
ATOM 788 N N . TRP A 1 105 ? -0.999 -9.961 -2.634 1.00 70.38 105 TRP A N 1
ATOM 789 C CA . TRP A 1 105 ? -1.261 -11.157 -1.847 1.00 70.38 105 TRP A CA 1
ATOM 790 C C . TRP A 1 105 ? -1.817 -10.745 -0.488 1.00 70.38 105 TRP A C 1
ATOM 792 O O . TRP A 1 105 ? -1.070 -10.296 0.370 1.00 70.38 105 TRP A O 1
ATOM 802 N N . GLY A 1 106 ? -3.126 -10.909 -0.315 1.00 83.88 106 GLY A N 1
ATOM 803 C CA . GLY A 1 106 ? -3.815 -10.650 0.945 1.00 83.88 106 GLY A CA 1
ATOM 804 C C . GLY A 1 106 ? -4.684 -9.398 0.926 1.00 83.88 106 GLY A C 1
ATOM 805 O O . GLY A 1 106 ? -4.748 -8.656 -0.058 1.00 83.88 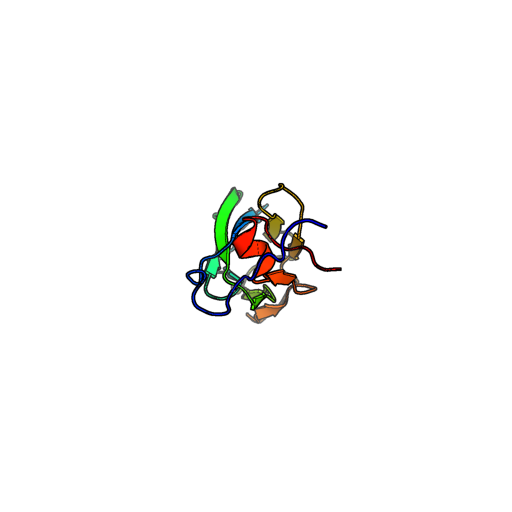106 GLY A O 1
ATOM 806 N N . ASN A 1 107 ? -5.373 -9.214 2.041 1.00 90.19 107 ASN A N 1
ATOM 807 C CA . ASN A 1 107 ? -6.219 -8.081 2.366 1.00 90.19 107 ASN A CA 1
ATOM 808 C C . ASN A 1 107 ? -5.985 -7.723 3.840 1.00 90.19 107 ASN A C 1
ATOM 810 O O . ASN A 1 107 ? -5.370 -8.489 4.581 1.00 90.19 107 ASN A O 1
ATOM 814 N N . PHE A 1 108 ? -6.457 -6.554 4.248 1.00 91.38 108 PHE A N 1
ATOM 815 C CA . PHE A 1 108 ? -6.546 -6.185 5.655 1.00 91.38 108 PHE A CA 1
ATOM 816 C C . PHE A 1 108 ? -7.876 -5.486 5.910 1.00 91.38 108 PHE A C 1
ATOM 818 O O . PHE A 1 108 ? -8.504 -4.959 4.987 1.00 91.38 108 PHE A O 1
ATOM 825 N N . THR A 1 109 ? -8.322 -5.507 7.160 1.00 91.75 109 THR A N 1
ATOM 826 C CA . THR A 1 109 ? -9.577 -4.878 7.568 1.00 91.75 109 THR A CA 1
ATOM 827 C C . THR A 1 109 ? -9.281 -3.731 8.512 1.00 91.75 109 THR A C 1
ATOM 829 O O . THR A 1 109 ? -8.562 -3.908 9.488 1.00 91.75 109 THR A O 1
ATOM 832 N N . VAL A 1 110 ? -9.877 -2.577 8.232 1.00 89.56 110 VAL A N 1
ATOM 833 C CA . VAL A 1 110 ? -9.996 -1.475 9.184 1.00 89.56 110 VAL A CA 1
ATOM 834 C C . VAL A 1 110 ? -11.351 -1.611 9.865 1.00 89.56 110 VAL A C 1
ATOM 836 O O . VAL A 1 110 ? -12.393 -1.679 9.206 1.00 89.56 110 VAL A O 1
ATOM 839 N N . THR A 1 111 ? -11.353 -1.672 11.184 1.00 86.56 111 THR A N 1
ATOM 840 C CA . THR A 1 111 ? -12.554 -1.794 12.005 1.00 86.56 111 THR A CA 1
ATOM 841 C C . THR A 1 111 ? -12.996 -0.432 12.539 1.00 86.56 111 THR A C 1
ATOM 843 O O . THR A 1 111 ? -12.289 0.571 12.456 1.00 86.56 111 THR A O 1
ATOM 846 N N . ALA A 1 112 ? -14.217 -0.364 13.069 1.00 80.38 112 ALA A N 1
ATOM 847 C CA . ALA A 1 112 ? -14.671 0.840 13.761 1.00 80.38 112 ALA A CA 1
ATOM 848 C C . ALA A 1 112 ? -13.897 1.076 15.071 1.00 80.38 112 ALA A C 1
ATOM 850 O O . ALA A 1 112 ? -13.757 2.227 15.480 1.00 80.38 112 ALA A O 1
ATOM 851 N N . ASP A 1 113 ? -13.388 0.007 15.686 1.00 80.00 113 ASP A N 1
ATOM 852 C CA . ASP A 1 113 ? -12.590 0.071 16.910 1.00 80.00 113 ASP A CA 1
ATOM 853 C C . ASP A 1 113 ? -11.207 0.670 16.617 1.00 80.00 113 ASP A C 1
ATOM 855 O O . ASP A 1 113 ? -10.781 1.579 17.322 1.00 80.00 113 ASP A O 1
ATOM 859 N N . ASP A 1 114 ? -10.585 0.287 15.497 1.00 77.06 114 ASP A N 1
ATOM 860 C CA . ASP A 1 114 ? -9.336 0.889 14.996 1.00 77.06 114 ASP A CA 1
ATOM 861 C C . ASP A 1 114 ? -9.461 2.416 14.855 1.00 77.06 114 ASP A C 1
ATOM 863 O O . ASP A 1 114 ? -8.590 3.181 15.270 1.00 77.06 114 ASP A O 1
ATOM 867 N N . VAL A 1 115 ? -10.599 2.883 14.327 1.00 73.88 115 VAL A N 1
ATOM 868 C CA . VAL A 1 115 ? -10.910 4.318 14.203 1.00 73.88 115 VAL A CA 1
ATOM 869 C C . VAL A 1 115 ? -11.157 4.977 15.558 1.00 73.88 115 VAL A C 1
ATOM 871 O O . VAL A 1 115 ? -10.775 6.131 15.749 1.00 73.88 115 VAL A O 1
ATOM 874 N N . ALA A 1 116 ? -11.811 4.283 16.488 1.00 70.19 116 ALA A N 1
ATOM 875 C CA . ALA A 1 116 ? -12.088 4.811 17.821 1.00 70.19 116 ALA A CA 1
ATOM 876 C C . ALA A 1 116 ? -10.807 4.962 18.659 1.00 70.19 116 ALA A C 1
ATOM 878 O O . ALA A 1 116 ? -10.677 5.942 19.397 1.00 70.19 116 ALA A O 1
ATOM 879 N N . ASP A 1 117 ? -9.862 4.036 18.494 1.00 69.50 117 ASP A N 1
ATOM 880 C CA . ASP A 1 117 ? -8.587 4.010 19.213 1.00 69.50 117 ASP A CA 1
ATOM 881 C C . ASP A 1 117 ? -7.473 4.782 18.487 1.00 69.50 117 ASP A C 1
ATOM 883 O O . ASP A 1 117 ? -6.434 5.077 19.083 1.00 69.50 117 ASP A O 1
ATOM 887 N N . GLY A 1 118 ? -7.687 5.138 17.215 1.00 62.91 118 GLY A N 1
ATOM 888 C CA . GLY A 1 118 ? -6.688 5.780 16.361 1.00 62.91 118 GLY A CA 1
ATOM 889 C C . GLY A 1 118 ? -5.513 4.863 16.017 1.00 62.91 118 GLY A C 1
ATOM 890 O O . GLY A 1 118 ? -4.427 5.371 15.746 1.00 62.91 118 GLY A O 1
ATOM 891 N N . ARG A 1 119 ? -5.717 3.540 16.065 1.00 65.25 119 ARG A N 1
ATOM 892 C CA . ARG A 1 119 ? -4.702 2.518 15.779 1.00 65.25 119 ARG A CA 1
ATOM 893 C C . ARG A 1 119 ? -5.057 1.769 14.513 1.00 65.25 119 ARG A C 1
ATOM 895 O O . ARG A 1 119 ? -6.179 1.297 14.393 1.00 65.25 119 ARG A O 1
ATOM 902 N N . GLY A 1 120 ? -4.147 1.707 13.544 1.00 54.81 120 GLY A N 1
ATOM 903 C CA . GLY A 1 120 ? -4.419 1.005 12.287 1.00 54.81 120 GLY A CA 1
ATOM 904 C C . GLY A 1 120 ? -4.561 -0.491 12.555 1.00 54.81 120 GLY A C 1
ATOM 905 O O . GLY A 1 120 ? -3.751 -1.073 13.265 1.00 54.81 120 GLY A O 1
ATOM 906 N N . GLY A 1 121 ? -5.634 -1.100 12.056 1.00 52.47 121 GLY A N 1
ATOM 907 C CA . GLY A 1 121 ? -5.998 -2.464 12.424 1.00 52.47 121 GLY A CA 1
ATOM 908 C C . GLY A 1 121 ? -5.051 -3.543 11.907 1.00 52.47 121 GLY A C 1
ATOM 909 O O . GLY A 1 121 ? -4.759 -3.611 10.712 1.00 52.47 121 GLY A O 1
ATOM 910 N N . VAL A 1 122 ? -4.694 -4.469 12.800 1.00 49.81 122 VAL A N 1
ATOM 911 C CA . VAL A 1 122 ? -4.313 -5.850 12.480 1.00 49.81 122 VAL A CA 1
ATOM 912 C C . VAL A 1 122 ? -5.335 -6.759 13.158 1.00 49.81 122 VAL A C 1
ATOM 914 O O . VAL A 1 122 ? -5.395 -6.832 14.385 1.00 49.81 122 VAL A O 1
ATOM 917 N N . VAL A 1 123 ? -6.139 -7.464 12.365 1.00 46.94 123 VAL A N 1
ATOM 918 C CA . VAL A 1 123 ? -6.944 -8.594 12.844 1.00 46.94 123 VAL A CA 1
ATOM 919 C C . VAL A 1 123 ? -6.471 -9.861 12.139 1.00 46.94 123 VAL A C 1
ATOM 921 O O . VAL A 1 123 ? -6.465 -9.923 10.911 1.00 46.94 123 VAL A O 1
ATOM 924 N N . ASP A 1 124 ? -6.015 -10.796 12.974 1.00 36.03 124 ASP A N 1
ATOM 925 C CA . ASP A 1 124 ? -5.474 -12.139 12.696 1.00 36.03 124 ASP A CA 1
ATOM 926 C C . ASP A 1 124 ? -6.402 -13.004 11.815 1.00 36.03 124 ASP A C 1
ATOM 928 O O . ASP A 1 124 ? -7.640 -12.966 12.032 1.00 36.03 124 ASP A O 1
#

pLDDT: mean 75.05, std 16.28, range [36.03, 95.31]

Secondary structure (DSSP, 8-state):
--------SS------EEEEEEEEESSS--TT-EEEETTEEE---TT-EEEEEEEEPSEEE--EEEPPTT--TTSEEEEEE-TTS-EEEEEE----TTT-EEEPS--EEE-HHHHHHT------

Organism: NCBI:txid3111310

Radius of gyration: 16.88 Å; chains: 1; bounding box: 40×23×60 Å

Foldseek 3Di:
DDDDPPPPDDDPPQWFAKKKKKKAFQAQFQQPKWKDWPPDTDGDDHRDIDIDIDTHGFDKTWIKMFHDQDDDFRGIWMWIAKPVRHTQFIATDDDPNPRDIGIGDDIAGAHVVCVVVSIGDDDD

Sequence (124 aa):
DESSFDVNVAQIALGCVDFDVVLNSELSGWSGSRLYIGNYNLTSEEGSEETVTICLSPGEYSPYVCEGNDIWWKDISWSIYDSDDAMVLSGASLNSANGKCNASWGNFTVTADDVADGRGGVVD